Protein AF-A0A559UU28-F1 (afdb_monomer_lite)

Sequence (126 aa):
MINTLLDWMAGQGLRRASPLRAAGSSNPLSTGMSRDMDIRHLTLGQYLFLRDVGLGGQSLDGEVDRAFPGQAPTRSRAAADLALTSGMRSQDSDGALTPLPSSQHPQTTPSNLGLPSKRSRAEHHC

Foldseek 3Di:
DVVVVLVVCCVVVVDVDRPDDPPDDPDPVPPVPPPPPPPDDQDPVNLCCCLCVVQQCADPVRHRHPPDPHDCSVLSSVLSVCCVVVVDDSVVSVVVSDPDDPPPPPPPPPPPPDDPDPDDDDDDDD

pLDDT: mean 70.13, std 15.25, range [38.91, 93.06]

Secondary structure (DSSP, 8-state):
-HHHHHHHHHHTTSSS--SS-------TT--S--TT---PPPPHHHHHHIIIIIIT-B-TTSSB-TT---S-HHHHHHHHHHHHHH---HHHHHHHTSPPP-------------------------

Structure (mmCIF, N/CA/C/O backbone):
data_AF-A0A559UU28-F1
#
_entry.id   AF-A0A559UU28-F1
#
loop_
_atom_site.group_PDB
_atom_site.id
_atom_site.type_symbol
_atom_site.label_atom_id
_atom_site.label_alt_id
_atom_site.label_comp_id
_atom_site.label_asym_id
_atom_site.label_entity_id
_atom_site.label_seq_id
_atom_site.pdbx_PDB_ins_code
_atom_site.Cartn_x
_atom_site.Cartn_y
_atom_site.Cartn_z
_atom_site.occupancy
_atom_site.B_iso_or_equiv
_atom_site.auth_seq_id
_atom_site.auth_comp_id
_atom_site.auth_asym_id
_atom_site.auth_atom_id
_atom_site.pdbx_PDB_model_num
ATOM 1 N N . MET A 1 1 ? 25.991 0.611 -6.894 1.00 59.97 1 MET A N 1
ATOM 2 C CA . MET A 1 1 ? 26.723 1.774 -6.339 1.00 59.97 1 MET A CA 1
ATOM 3 C C . MET A 1 1 ? 28.229 1.728 -6.580 1.00 59.97 1 MET A C 1
ATOM 5 O O . MET A 1 1 ? 28.797 2.750 -6.931 1.00 59.97 1 MET A O 1
ATOM 9 N N . ILE A 1 2 ? 28.895 0.579 -6.426 1.00 74.69 2 ILE A N 1
ATOM 10 C CA . ILE A 1 2 ? 30.350 0.508 -6.649 1.00 74.69 2 ILE A CA 1
ATOM 11 C C . ILE A 1 2 ? 30.731 0.740 -8.121 1.00 74.69 2 ILE A C 1
ATOM 13 O O . ILE A 1 2 ? 31.687 1.449 -8.402 1.00 74.69 2 ILE A O 1
ATOM 17 N N . ASN A 1 3 ? 29.919 0.252 -9.064 1.00 72.94 3 ASN A N 1
ATOM 18 C CA . ASN A 1 3 ? 30.181 0.420 -10.498 1.00 72.94 3 ASN A CA 1
ATOM 19 C C . ASN A 1 3 ? 30.074 1.879 -10.961 1.00 72.94 3 ASN A C 1
ATOM 21 O O . ASN A 1 3 ? 30.925 2.331 -11.711 1.00 72.94 3 ASN A O 1
ATOM 25 N N . THR A 1 4 ? 29.087 2.632 -10.468 1.00 77.06 4 THR A N 1
ATOM 26 C CA . THR A 1 4 ? 28.914 4.062 -10.785 1.00 77.06 4 THR A CA 1
ATOM 27 C C . THR A 1 4 ? 30.073 4.907 -10.266 1.00 77.06 4 THR A C 1
ATOM 29 O O . THR A 1 4 ? 30.519 5.833 -10.931 1.00 77.06 4 THR A O 1
ATOM 32 N N . LEU A 1 5 ? 30.601 4.558 -9.092 1.00 81.50 5 LEU A N 1
ATOM 33 C CA . LEU A 1 5 ? 31.777 5.216 -8.534 1.00 81.50 5 LEU A CA 1
ATOM 34 C C . LEU A 1 5 ? 33.051 4.884 -9.333 1.00 81.50 5 LEU A C 1
ATOM 36 O O . LEU A 1 5 ? 33.869 5.765 -9.589 1.00 81.50 5 LEU A O 1
ATOM 40 N N . LEU A 1 6 ? 33.227 3.619 -9.728 1.00 79.38 6 LEU A N 1
ATOM 41 C CA . LEU A 1 6 ? 34.377 3.178 -10.525 1.00 79.38 6 LEU A CA 1
ATOM 42 C C . LEU A 1 6 ? 34.385 3.792 -11.930 1.00 79.38 6 LEU A C 1
ATOM 44 O O . LEU A 1 6 ? 35.454 4.139 -12.425 1.00 79.38 6 LEU A O 1
ATOM 48 N N . ASP A 1 7 ? 33.211 3.953 -12.537 1.00 77.75 7 ASP A N 1
ATOM 49 C CA . ASP A 1 7 ? 33.042 4.603 -13.838 1.00 77.75 7 ASP A CA 1
ATOM 50 C C . ASP A 1 7 ? 33.383 6.099 -13.768 1.00 77.75 7 ASP A C 1
ATOM 52 O O . ASP A 1 7 ? 34.185 6.598 -14.556 1.00 77.75 7 ASP A O 1
ATOM 56 N N . TRP A 1 8 ? 32.900 6.792 -12.730 1.00 82.94 8 TRP A N 1
ATOM 57 C CA . TRP A 1 8 ? 33.263 8.187 -12.470 1.00 82.94 8 TRP A CA 1
ATOM 58 C C . TRP A 1 8 ? 34.775 8.369 -12.258 1.00 82.94 8 TRP A C 1
ATOM 60 O O . TRP A 1 8 ? 35.383 9.265 -12.840 1.00 82.94 8 TRP A O 1
ATOM 70 N N . MET A 1 9 ? 35.420 7.489 -11.485 1.00 81.31 9 MET A N 1
ATOM 71 C CA . MET A 1 9 ? 36.874 7.546 -11.282 1.00 81.31 9 MET A CA 1
ATOM 72 C C . MET A 1 9 ? 37.678 7.263 -12.560 1.00 81.31 9 MET A C 1
ATOM 74 O O . MET A 1 9 ? 38.761 7.826 -12.733 1.00 81.31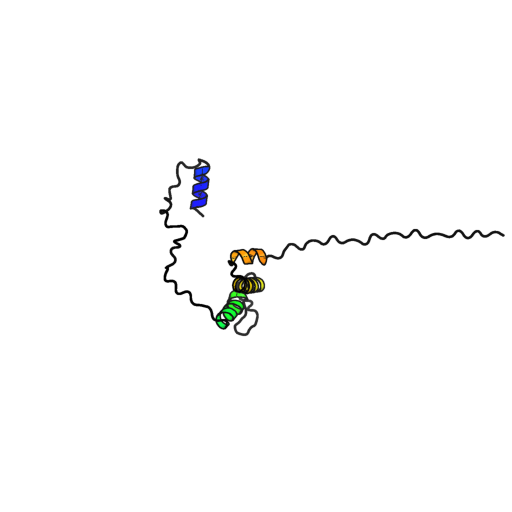 9 MET A O 1
ATOM 78 N N . ALA A 1 10 ? 37.172 6.403 -13.450 1.00 81.19 10 ALA A N 1
ATOM 79 C CA . ALA A 1 10 ? 37.786 6.156 -14.752 1.00 81.19 10 ALA A CA 1
ATOM 80 C C . ALA A 1 10 ? 37.630 7.371 -15.687 1.00 81.19 10 ALA A C 1
ATOM 82 O O . ALA A 1 10 ? 38.605 7.768 -16.323 1.00 81.19 10 ALA A O 1
ATOM 83 N N . GLY A 1 11 ? 36.455 8.015 -15.703 1.00 78.00 11 GLY A N 1
ATOM 84 C CA . GLY A 1 11 ? 36.211 9.254 -16.454 1.00 78.00 11 GLY A CA 1
ATOM 85 C C . GLY A 1 11 ? 37.084 10.431 -16.003 1.00 78.00 11 GLY A C 1
ATOM 86 O O . GLY A 1 11 ? 37.498 11.241 -16.825 1.00 78.00 11 GLY A O 1
ATOM 87 N N . GLN A 1 12 ? 37.447 10.475 -14.718 1.00 83.62 12 GLN A N 1
ATOM 88 C CA . GLN A 1 12 ? 38.346 11.485 -14.143 1.00 83.62 12 GLN A CA 1
ATOM 89 C C . GLN A 1 12 ? 39.843 11.175 -14.347 1.00 83.62 12 GLN A C 1
ATOM 91 O O . GLN A 1 12 ? 40.697 11.897 -13.836 1.00 83.62 12 GLN A O 1
ATOM 96 N N . GLY A 1 13 ? 40.192 10.087 -15.046 1.00 77.75 13 GLY A N 1
ATOM 97 C CA . GLY A 1 13 ? 41.584 9.710 -15.329 1.00 77.75 13 GLY A CA 1
ATOM 98 C C . GLY A 1 13 ? 42.377 9.198 -14.118 1.00 77.75 13 GLY A C 1
ATOM 99 O O . GLY A 1 13 ? 43.566 8.909 -14.238 1.00 77.75 13 GLY A O 1
ATOM 100 N N . LEU A 1 14 ? 41.727 9.029 -12.961 1.00 74.50 14 LEU A N 1
ATOM 101 C CA . LEU A 1 14 ? 42.341 8.522 -11.726 1.00 74.50 14 LEU A CA 1
ATOM 102 C C . LEU A 1 14 ? 42.691 7.024 -11.821 1.00 74.50 14 LEU A C 1
ATOM 104 O O . LEU A 1 14 ? 43.486 6.513 -11.030 1.00 74.50 14 LEU A O 1
ATOM 108 N N . ARG A 1 15 ? 42.127 6.309 -12.804 1.00 64.62 15 ARG A N 1
ATOM 109 C CA . ARG A 1 15 ? 42.477 4.927 -13.163 1.00 64.62 15 ARG A CA 1
ATOM 110 C C . ARG A 1 15 ? 42.390 4.707 -14.674 1.00 64.62 15 ARG A C 1
ATOM 112 O O . ARG A 1 15 ? 41.496 5.226 -15.324 1.00 64.62 15 ARG A O 1
ATOM 119 N N . ARG A 1 16 ? 43.276 3.857 -15.218 1.00 61.38 16 ARG A N 1
ATOM 120 C CA . ARG A 1 16 ? 43.320 3.505 -16.657 1.00 61.38 16 ARG A CA 1
ATOM 121 C C . ARG A 1 16 ? 42.142 2.654 -17.152 1.00 61.38 16 ARG A C 1
ATOM 123 O O . ARG A 1 16 ? 41.882 2.674 -18.346 1.00 61.38 16 ARG A O 1
ATOM 130 N N . ALA A 1 17 ? 41.469 1.892 -16.281 1.00 59.78 17 ALA A N 1
ATOM 131 C CA . ALA A 1 17 ? 40.282 1.100 -16.625 1.00 59.78 17 ALA A CA 1
ATOM 132 C C . ALA A 1 17 ? 39.535 0.607 -15.370 1.00 59.78 17 ALA A C 1
ATOM 134 O O . ALA A 1 17 ? 40.156 0.333 -14.336 1.00 59.78 17 ALA A O 1
ATOM 135 N N . SER A 1 18 ? 38.211 0.446 -15.479 1.00 55.06 18 SER A N 1
ATOM 136 C CA . SER A 1 18 ? 37.385 -0.209 -14.456 1.00 55.06 18 SER A CA 1
ATOM 137 C C . SER A 1 18 ? 37.587 -1.737 -14.508 1.00 55.06 18 SER A C 1
ATOM 139 O O . SER A 1 18 ? 37.400 -2.332 -15.570 1.00 55.06 18 SER A O 1
ATOM 141 N N . PRO A 1 19 ? 37.992 -2.399 -13.404 1.00 52.84 19 PRO A N 1
ATOM 142 C CA . PRO A 1 19 ? 38.354 -3.822 -13.400 1.00 52.84 19 PRO A CA 1
ATOM 143 C C . PRO A 1 19 ? 37.148 -4.771 -13.378 1.00 52.84 19 PRO A C 1
ATOM 145 O O . PRO A 1 19 ? 37.299 -5.966 -13.625 1.00 52.84 19 PRO A O 1
ATOM 148 N N . LEU A 1 20 ? 35.949 -4.264 -13.084 1.00 55.16 20 LEU A N 1
ATOM 149 C CA . LEU A 1 20 ? 34.735 -5.067 -13.110 1.00 55.16 20 LEU A CA 1
ATOM 150 C C . LEU A 1 20 ? 34.205 -5.056 -14.537 1.00 55.16 20 LEU A C 1
ATOM 152 O O . LEU A 1 20 ? 33.569 -4.093 -14.964 1.00 55.16 20 LEU A O 1
ATOM 156 N N . ARG A 1 21 ? 34.478 -6.132 -15.286 1.00 55.59 21 ARG A N 1
ATOM 157 C CA . ARG A 1 21 ? 33.742 -6.388 -16.524 1.00 55.59 21 ARG A CA 1
ATOM 158 C C . ARG A 1 21 ? 32.263 -6.322 -16.176 1.00 55.59 21 ARG A C 1
ATOM 160 O O . ARG A 1 21 ? 31.805 -7.092 -15.332 1.00 55.59 21 ARG A O 1
ATOM 167 N N . ALA A 1 22 ? 31.540 -5.401 -16.807 1.00 56.84 22 ALA A N 1
ATOM 168 C CA . ALA A 1 22 ? 30.094 -5.469 -16.864 1.00 56.84 22 ALA A CA 1
ATOM 169 C C . ALA A 1 22 ? 29.767 -6.882 -17.351 1.00 56.84 22 ALA A C 1
ATOM 171 O O . ALA A 1 22 ? 30.058 -7.219 -18.501 1.00 56.84 22 ALA A O 1
ATOM 172 N N . ALA A 1 23 ? 29.299 -7.739 -16.437 1.00 50.56 23 ALA A N 1
ATOM 173 C CA . ALA A 1 23 ? 28.757 -9.039 -16.785 1.00 50.56 23 ALA A CA 1
ATOM 174 C C . ALA A 1 23 ? 27.786 -8.771 -17.931 1.00 50.56 23 ALA A C 1
ATOM 176 O O . ALA A 1 23 ? 26.918 -7.904 -17.808 1.00 50.56 23 ALA A O 1
ATOM 177 N N . GLY A 1 24 ? 28.101 -9.364 -19.082 1.00 47.59 24 GLY A N 1
ATOM 178 C CA . GLY A 1 24 ? 27.638 -8.891 -20.374 1.00 47.59 24 GLY A CA 1
ATOM 179 C C . GLY A 1 24 ? 26.140 -8.659 -20.378 1.00 47.59 24 GLY A C 1
ATOM 180 O O . GLY A 1 24 ? 25.414 -9.459 -19.806 1.00 47.59 24 GLY A O 1
ATOM 181 N N . SER A 1 25 ? 25.743 -7.551 -21.008 1.00 53.19 25 SER A N 1
ATOM 182 C CA . SER A 1 25 ? 24.496 -7.310 -21.745 1.00 53.19 25 SER A CA 1
ATOM 183 C C . SER A 1 25 ? 23.470 -8.458 -21.745 1.00 53.19 25 SER A C 1
ATOM 185 O O . SER A 1 25 ? 23.056 -8.946 -22.797 1.00 53.19 25 SER A O 1
ATOM 187 N N . SER A 1 26 ? 22.996 -8.875 -20.580 1.00 54.41 26 SER A N 1
ATOM 188 C CA . SER A 1 26 ? 21.700 -9.504 -20.475 1.00 54.41 26 SER A CA 1
ATOM 189 C C . SER A 1 26 ? 20.766 -8.318 -20.416 1.00 54.41 26 SER A C 1
ATOM 191 O O . SER A 1 26 ? 20.854 -7.515 -19.490 1.00 54.41 26 SER A O 1
ATOM 193 N N . ASN A 1 27 ? 20.028 -8.147 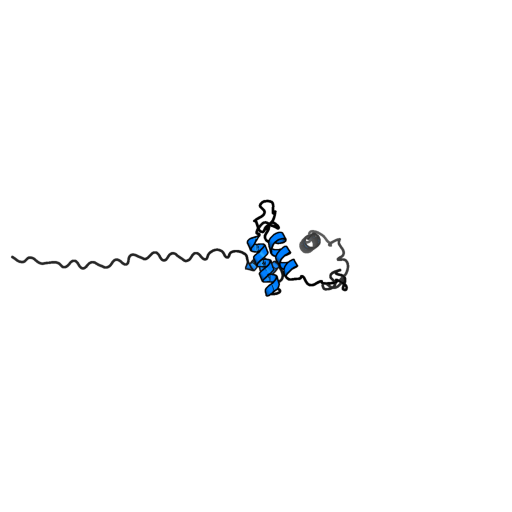-21.509 1.00 56.16 27 ASN A N 1
ATOM 194 C CA . ASN A 1 27 ? 18.942 -7.202 -21.725 1.00 56.16 27 ASN A CA 1
ATOM 195 C C . ASN A 1 27 ? 18.513 -6.456 -20.435 1.00 56.16 27 ASN A C 1
ATOM 197 O O . ASN A 1 27 ? 18.144 -7.113 -19.466 1.00 56.16 27 ASN A O 1
ATOM 201 N N . PRO A 1 28 ? 18.476 -5.113 -20.381 1.00 54.31 28 PRO A N 1
ATOM 202 C CA . PRO A 1 28 ? 17.964 -4.403 -19.201 1.00 54.31 28 PRO A CA 1
ATOM 203 C C . PRO A 1 28 ? 16.506 -4.775 -18.855 1.00 54.31 28 PRO A C 1
ATOM 205 O O . PRO A 1 28 ? 16.053 -4.505 -17.746 1.00 54.31 28 PRO A O 1
ATOM 208 N N . LEU A 1 29 ? 15.786 -5.424 -19.783 1.00 54.31 29 LEU A N 1
ATOM 209 C CA . LEU A 1 29 ? 14.465 -6.025 -19.573 1.00 54.31 29 LEU A CA 1
ATOM 210 C C . LEU A 1 29 ? 14.505 -7.497 -19.133 1.00 54.31 29 LEU A C 1
ATOM 212 O O . LEU A 1 29 ? 13.491 -8.024 -18.689 1.00 54.31 29 LEU A O 1
ATOM 216 N N . S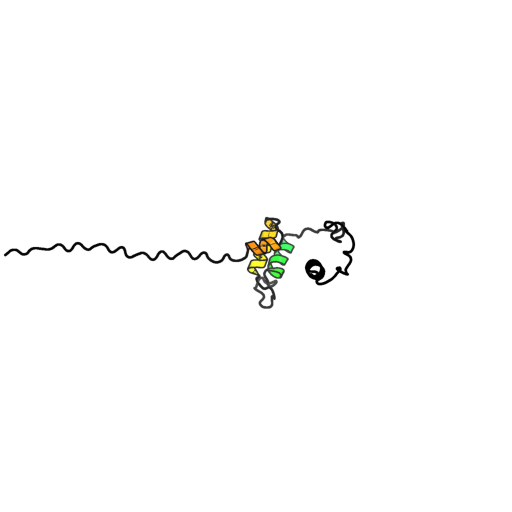ER A 1 30 ? 15.646 -8.183 -19.243 1.00 55.22 30 SER A N 1
ATOM 217 C CA . SER A 1 30 ? 15.878 -9.440 -18.529 1.00 55.22 30 SER A CA 1
ATOM 218 C C . SER A 1 30 ? 16.270 -9.097 -17.098 1.00 55.22 30 SER A C 1
ATOM 220 O O . SER A 1 30 ? 17.417 -9.248 -16.675 1.00 55.22 30 SER A O 1
ATOM 222 N N . THR A 1 31 ? 15.301 -8.612 -16.333 1.00 56.44 31 THR A N 1
ATOM 223 C CA . THR A 1 31 ? 15.358 -8.845 -14.900 1.00 56.44 31 THR A CA 1
ATOM 224 C C . THR A 1 31 ? 15.452 -10.364 -14.737 1.00 56.44 31 THR A C 1
ATOM 226 O O . THR A 1 31 ? 14.749 -11.104 -15.421 1.00 56.44 31 THR A O 1
ATOM 229 N N . GLY A 1 32 ? 16.332 -10.874 -13.875 1.00 56.00 32 GLY A N 1
ATOM 230 C CA . GLY A 1 32 ? 16.404 -12.311 -13.553 1.00 56.00 32 GLY A CA 1
ATOM 231 C 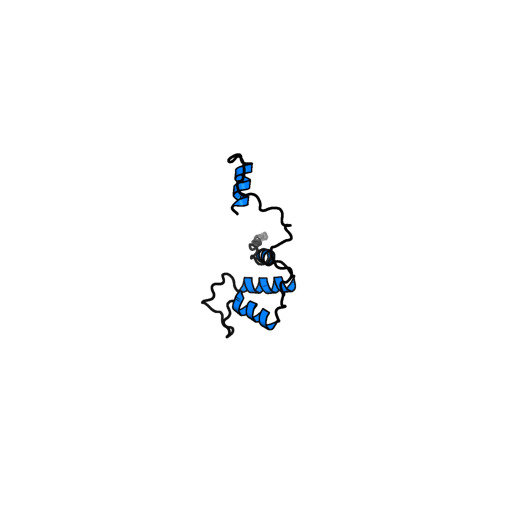C . GLY A 1 32 ? 15.135 -12.853 -12.871 1.00 56.00 32 GLY A C 1
ATOM 232 O O . GLY A 1 32 ? 15.189 -13.847 -12.157 1.00 56.00 32 GLY A O 1
ATOM 233 N N . MET A 1 33 ? 14.009 -12.162 -13.034 1.00 56.28 33 MET A N 1
ATOM 234 C CA . MET A 1 33 ? 12.688 -12.538 -12.585 1.00 56.28 33 MET A CA 1
ATOM 235 C C . MET A 1 33 ? 12.203 -13.644 -13.513 1.00 56.28 33 MET A C 1
ATOM 237 O O . MET A 1 33 ? 12.093 -13.456 -14.726 1.00 56.28 33 MET A O 1
ATOM 241 N N . SER A 1 34 ? 11.962 -14.819 -12.933 1.00 57.25 34 SER A N 1
ATOM 242 C CA . SER A 1 34 ? 11.377 -15.944 -13.651 1.00 57.25 34 SER A CA 1
ATOM 243 C C . SER A 1 34 ? 10.130 -15.469 -14.397 1.00 57.25 34 SER A C 1
ATOM 245 O O . SER A 1 34 ? 9.253 -14.844 -13.801 1.00 57.25 34 SER A O 1
ATOM 247 N N . ARG A 1 35 ? 10.044 -15.763 -15.701 1.00 59.72 35 ARG A N 1
ATOM 248 C CA . ARG A 1 35 ? 8.833 -15.512 -16.507 1.00 59.72 35 ARG A CA 1
ATOM 249 C C . ARG A 1 35 ? 7.614 -16.271 -15.972 1.00 59.72 35 ARG A C 1
ATOM 251 O O . ARG A 1 35 ? 6.498 -15.935 -16.336 1.00 59.72 35 ARG A O 1
ATOM 258 N N . ASP A 1 36 ? 7.855 -17.250 -15.106 1.00 61.72 36 ASP A N 1
ATOM 259 C CA . ASP A 1 36 ? 6.867 -18.093 -14.444 1.00 61.72 36 ASP A CA 1
ATOM 260 C C . ASP A 1 36 ? 6.618 -17.641 -12.994 1.00 61.72 36 ASP A C 1
ATOM 262 O O . ASP A 1 36 ? 6.586 -18.428 -12.050 1.00 61.72 36 ASP A O 1
ATOM 266 N N . MET A 1 37 ? 6.556 -16.329 -12.778 1.00 62.62 37 MET A N 1
ATOM 267 C CA . MET A 1 37 ? 6.147 -15.784 -11.492 1.00 62.62 37 MET A CA 1
ATOM 268 C C . MET A 1 37 ? 4.619 -15.819 -11.442 1.00 62.62 37 MET A C 1
ATOM 270 O O . MET A 1 37 ? 3.960 -15.051 -12.138 1.00 62.62 37 MET A O 1
ATOM 274 N N . ASP A 1 38 ? 4.065 -16.725 -10.634 1.00 70.75 38 ASP A N 1
ATOM 275 C CA . ASP A 1 38 ? 2.632 -16.788 -10.326 1.00 70.75 38 ASP A CA 1
ATOM 276 C C . ASP A 1 38 ? 2.223 -15.522 -9.553 1.00 70.75 38 ASP A C 1
ATOM 278 O O . ASP A 1 38 ? 2.314 -15.447 -8.322 1.00 70.75 38 ASP A O 1
ATOM 282 N N . ILE A 1 39 ? 1.850 -14.472 -10.292 1.00 72.81 39 ILE A N 1
ATOM 283 C CA . ILE A 1 39 ? 1.359 -13.220 -9.720 1.00 72.81 39 ILE A CA 1
ATOM 284 C C . ILE A 1 39 ? -0.067 -13.467 -9.239 1.00 72.81 39 ILE A C 1
ATOM 286 O O . ILE A 1 39 ? -1.038 -13.334 -9.984 1.00 72.81 39 ILE A O 1
ATOM 290 N N . ARG A 1 40 ? -0.194 -13.810 -7.959 1.00 80.94 40 ARG A N 1
ATOM 291 C CA . ARG A 1 40 ? -1.499 -13.942 -7.315 1.00 80.94 40 ARG A CA 1
ATOM 292 C C . ARG A 1 40 ? -2.097 -12.576 -7.022 1.00 80.94 40 ARG A C 1
ATOM 294 O O . ARG A 1 40 ? -1.456 -11.709 -6.428 1.00 80.94 40 ARG A O 1
ATOM 301 N N . HIS A 1 41 ? -3.360 -12.414 -7.396 1.00 84.56 41 HIS A N 1
ATOM 302 C CA . HIS A 1 41 ? -4.137 -11.242 -7.024 1.00 84.56 41 HIS A CA 1
ATOM 303 C C . HIS A 1 41 ? -4.429 -11.252 -5.524 1.00 84.56 41 HIS A C 1
ATOM 305 O O . HIS A 1 41 ? -4.799 -12.276 -4.947 1.00 84.56 41 HIS A O 1
ATOM 311 N N . LEU A 1 42 ? -4.273 -10.088 -4.901 1.00 89.25 42 LEU A N 1
ATOM 312 C CA . LEU A 1 42 ? -4.628 -9.884 -3.508 1.00 89.25 42 LEU A CA 1
ATOM 313 C C . LEU A 1 42 ? -6.149 -9.714 -3.412 1.00 89.25 42 LEU A C 1
ATOM 315 O O . LEU A 1 42 ? -6.734 -8.890 -4.116 1.00 89.25 42 LEU A O 1
ATOM 319 N N . THR A 1 43 ? -6.802 -10.479 -2.543 1.00 92.88 43 THR A N 1
ATOM 320 C CA . THR A 1 43 ? -8.218 -10.234 -2.232 1.00 92.88 43 THR A CA 1
ATOM 321 C C . THR A 1 43 ? -8.371 -8.912 -1.480 1.00 92.88 43 THR A C 1
ATOM 323 O O . THR A 1 43 ? -7.438 -8.444 -0.824 1.00 92.88 43 THR A O 1
ATOM 326 N N . LEU A 1 44 ? -9.571 -8.326 -1.504 1.00 92.50 44 LEU A N 1
ATOM 327 C CA . LEU A 1 44 ? -9.839 -7.087 -0.771 1.00 92.50 44 LEU A CA 1
ATOM 328 C C . LEU A 1 44 ? -9.557 -7.228 0.736 1.00 92.50 44 LEU A C 1
ATOM 330 O O . LEU A 1 44 ? -8.972 -6.332 1.331 1.00 92.50 44 LEU A O 1
ATOM 334 N N . GLY A 1 45 ? -9.911 -8.360 1.352 1.00 92.69 45 GLY A N 1
ATOM 335 C CA . GLY A 1 45 ? -9.638 -8.596 2.775 1.00 92.69 45 GLY A CA 1
ATOM 336 C C . GLY A 1 45 ? -8.140 -8.648 3.090 1.00 92.69 45 GLY A C 1
ATOM 337 O O . GLY A 1 45 ? -7.687 -8.041 4.055 1.00 92.69 45 GLY A O 1
ATOM 338 N N . GLN A 1 46 ? -7.354 -9.304 2.234 1.00 93.06 46 GLN A N 1
ATOM 339 C CA . GLN A 1 46 ? -5.893 -9.338 2.358 1.00 93.06 46 GLN A CA 1
ATOM 340 C C . GLN A 1 46 ? -5.268 -7.952 2.151 1.00 93.06 46 GLN A C 1
ATOM 342 O O . GLN A 1 46 ? -4.308 -7.607 2.838 1.00 93.06 46 GLN A O 1
ATOM 347 N N . TYR A 1 47 ? -5.826 -7.149 1.241 1.00 92.12 47 TYR A N 1
ATOM 348 C CA . TYR A 1 47 ? -5.410 -5.764 1.050 1.00 92.12 47 TYR A CA 1
ATOM 349 C C . TYR A 1 47 ? -5.662 -4.921 2.299 1.00 92.12 47 TYR A C 1
ATOM 351 O O . TYR A 1 47 ? -4.742 -4.273 2.788 1.00 92.12 47 TYR A O 1
ATOM 359 N N . LEU A 1 48 ? -6.881 -4.960 2.840 1.00 91.88 48 LEU A N 1
ATOM 360 C CA . LEU A 1 48 ? -7.240 -4.206 4.042 1.00 91.88 48 LEU A CA 1
ATOM 361 C C . LEU A 1 48 ? -6.373 -4.619 5.233 1.00 91.88 48 LEU A C 1
ATOM 363 O O . LEU A 1 48 ? -5.888 -3.757 5.956 1.00 91.88 48 LEU A O 1
ATOM 367 N N . PHE A 1 49 ? -6.099 -5.916 5.384 1.00 91.44 49 PHE A N 1
ATOM 368 C CA . PHE A 1 49 ? -5.199 -6.419 6.417 1.00 91.44 49 PHE A CA 1
ATOM 369 C C . PHE A 1 49 ? -3.776 -5.859 6.272 1.00 91.44 49 PHE A C 1
ATOM 371 O O . PHE A 1 49 ? -3.219 -5.313 7.224 1.00 91.44 49 PHE A O 1
ATOM 378 N N . LEU A 1 50 ? -3.194 -5.943 5.070 1.00 89.31 50 LEU A N 1
ATOM 379 C CA . LEU A 1 50 ? -1.868 -5.389 4.783 1.00 89.31 50 LEU A CA 1
ATOM 380 C C . LEU A 1 50 ? -1.825 -3.875 5.027 1.00 89.31 50 LEU A C 1
ATOM 382 O O . LEU A 1 50 ? -0.875 -3.366 5.620 1.00 89.31 50 LEU A O 1
ATOM 386 N N . ARG A 1 51 ? -2.850 -3.157 4.568 1.00 90.44 51 ARG A N 1
ATOM 387 C CA . ARG A 1 51 ? -2.950 -1.704 4.680 1.00 90.44 51 ARG A CA 1
ATOM 388 C C . ARG A 1 51 ? -3.052 -1.255 6.136 1.00 90.44 51 ARG A C 1
ATOM 390 O O . ARG A 1 51 ? -2.386 -0.297 6.520 1.00 90.44 51 ARG A O 1
ATOM 397 N N . ASP A 1 52 ? -3.864 -1.932 6.935 1.00 89.25 52 ASP A N 1
ATOM 398 C CA . ASP A 1 52 ? -4.235 -1.473 8.273 1.00 89.25 52 ASP A CA 1
ATOM 399 C C . ASP A 1 52 ? -3.192 -1.922 9.304 1.00 89.25 52 ASP A C 1
ATOM 401 O O . ASP A 1 52 ? -2.667 -1.092 10.047 1.00 89.25 52 ASP A O 1
ATOM 405 N N . VAL A 1 53 ? -2.795 -3.196 9.264 1.00 88.88 53 VAL A N 1
ATOM 406 C CA . VAL A 1 53 ? -1.819 -3.783 10.196 1.00 88.88 53 VAL A CA 1
ATOM 407 C C . VAL A 1 53 ? -0.385 -3.570 9.711 1.00 88.88 53 VAL A C 1
ATOM 409 O O . VAL A 1 53 ? 0.470 -3.097 10.455 1.00 88.88 53 VAL A O 1
ATOM 412 N N . GLY A 1 54 ? -0.106 -3.888 8.444 1.00 85.69 54 GLY A N 1
ATOM 413 C CA . GLY A 1 54 ? 1.258 -3.888 7.903 1.00 85.69 54 GLY A CA 1
ATOM 414 C C . GLY A 1 54 ? 1.813 -2.502 7.569 1.00 85.69 54 GLY A C 1
ATOM 415 O O . GLY A 1 54 ? 3.015 -2.279 7.697 1.00 85.69 54 GLY A O 1
ATOM 416 N N . LEU A 1 55 ? 0.955 -1.572 7.140 1.00 86.31 55 LEU A N 1
ATOM 417 C CA . LEU A 1 55 ? 1.353 -0.216 6.740 1.00 86.31 55 LEU A CA 1
ATOM 418 C C . LEU A 1 55 ? 0.849 0.861 7.705 1.00 86.31 55 LEU A C 1
ATOM 420 O O . LEU A 1 55 ? 1.541 1.857 7.910 1.00 86.31 55 LEU A O 1
ATOM 424 N N . GLY A 1 56 ? -0.337 0.665 8.283 1.00 85.06 56 GLY A N 1
ATOM 425 C CA . GLY A 1 56 ? -0.971 1.579 9.230 1.00 85.06 56 GLY A CA 1
ATOM 426 C C . GLY A 1 56 ? -0.585 1.353 10.691 1.00 85.06 56 GLY A C 1
ATOM 427 O O . GLY A 1 56 ? -0.886 2.214 11.515 1.00 85.06 56 GLY A O 1
ATOM 428 N N . GLY A 1 57 ? 0.079 0.239 11.017 1.00 86.62 57 GLY A N 1
ATOM 429 C CA . GLY A 1 57 ? 0.471 -0.085 12.388 1.00 86.62 57 GLY A CA 1
ATOM 430 C C . GLY A 1 57 ? -0.711 -0.297 13.331 1.00 86.62 57 GLY A C 1
ATOM 431 O O . GLY A 1 57 ? -0.598 0.002 14.515 1.00 86.62 57 GLY A O 1
ATOM 432 N N . GLN A 1 58 ? -1.864 -0.739 12.825 1.00 87.81 58 GLN A N 1
ATOM 433 C CA . GLN A 1 58 ? -2.988 -1.120 13.678 1.00 87.81 58 GLN A CA 1
ATOM 434 C C . GLN A 1 58 ? -2.796 -2.543 14.217 1.00 87.81 58 GLN A C 1
ATOM 436 O O . GLN A 1 58 ? -2.356 -3.440 13.500 1.00 87.81 58 GLN A O 1
ATOM 441 N N . SER A 1 59 ? -3.159 -2.757 15.477 1.00 84.62 59 SER A N 1
ATOM 442 C CA . SER A 1 59 ? -3.345 -4.080 16.064 1.00 84.62 59 SER A CA 1
ATOM 443 C C . SER A 1 59 ? -4.505 -4.807 15.375 1.00 84.62 59 SER A C 1
ATOM 445 O O . SER A 1 59 ? -5.373 -4.187 14.757 1.00 84.62 59 SER A O 1
ATOM 447 N N . LEU A 1 60 ? -4.560 -6.132 15.531 1.00 82.00 60 LEU A N 1
ATOM 448 C CA . LEU A 1 60 ? -5.681 -6.961 15.068 1.00 82.00 60 LEU A CA 1
ATOM 449 C C . LEU A 1 60 ? -7.022 -6.528 15.681 1.00 82.00 60 LEU A C 1
ATOM 451 O O . LEU A 1 60 ? -8.065 -6.719 15.061 1.00 82.00 60 LEU A O 1
ATOM 455 N N . ASP A 1 61 ? -6.974 -5.896 16.855 1.00 84.12 61 ASP A N 1
ATOM 456 C CA . ASP A 1 61 ? -8.136 -5.336 17.551 1.00 84.12 61 ASP A CA 1
ATOM 457 C C . ASP A 1 61 ? -8.545 -3.941 17.027 1.00 84.12 61 ASP A C 1
ATOM 459 O O . ASP A 1 61 ? -9.505 -3.350 17.512 1.00 84.12 61 ASP A O 1
ATOM 463 N N . GLY A 1 62 ? -7.825 -3.393 16.039 1.00 77.94 62 GLY A N 1
ATOM 464 C CA . GLY A 1 62 ? -8.091 -2.088 15.415 1.00 77.94 62 GLY A CA 1
ATOM 465 C C . GLY A 1 62 ? -7.419 -0.887 16.094 1.00 77.94 62 GLY A C 1
ATOM 466 O O . GLY A 1 62 ? -7.400 0.208 15.526 1.00 77.94 62 GLY A O 1
ATOM 467 N N . GLU A 1 63 ? -6.825 -1.090 17.269 1.00 83.94 63 GLU A N 1
ATOM 468 C CA . GLU A 1 63 ? -6.090 -0.065 18.018 1.00 83.94 63 GLU A CA 1
ATOM 469 C C . GLU A 1 63 ? -4.751 0.297 17.369 1.00 83.94 63 GLU A C 1
ATOM 471 O O . GLU A 1 63 ? -4.146 -0.515 16.677 1.00 83.94 63 GLU A O 1
ATOM 476 N N . VAL A 1 64 ? -4.248 1.508 17.608 1.00 81.00 64 VAL A N 1
ATOM 477 C CA . VAL A 1 64 ? -2.915 1.905 17.123 1.00 81.00 64 VAL A CA 1
ATOM 478 C C . VAL A 1 64 ? -1.838 1.196 17.948 1.00 81.00 64 VAL A C 1
ATOM 480 O O . VAL A 1 64 ? -1.720 1.429 19.154 1.00 81.00 64 VAL A O 1
ATOM 483 N N . ASP A 1 65 ? -1.025 0.361 17.300 1.00 82.38 65 ASP A N 1
ATOM 484 C CA . ASP A 1 65 ? 0.087 -0.331 17.944 1.00 82.38 65 ASP A CA 1
ATOM 485 C C . ASP A 1 65 ? 1.275 0.624 18.134 1.00 82.38 65 ASP A C 1
ATOM 487 O O . ASP A 1 65 ? 1.922 1.069 17.184 1.00 82.38 65 ASP A O 1
ATOM 491 N N . ARG A 1 66 ? 1.588 0.934 19.397 1.00 77.94 66 ARG A N 1
ATOM 492 C CA . ARG A 1 66 ? 2.729 1.791 19.760 1.00 77.94 66 ARG A CA 1
ATOM 493 C C . ARG A 1 66 ? 4.083 1.108 19.571 1.00 77.94 66 ARG A C 1
ATOM 495 O O . ARG A 1 66 ? 5.095 1.804 19.559 1.00 77.94 66 ARG A O 1
ATOM 502 N N . ALA A 1 67 ? 4.115 -0.219 19.457 1.00 84.12 67 ALA A N 1
ATOM 503 C CA . ALA A 1 67 ? 5.330 -0.966 19.157 1.00 84.12 67 ALA A CA 1
ATOM 504 C C . ALA A 1 67 ? 5.638 -0.997 17.651 1.00 84.12 67 ALA A C 1
ATOM 506 O O . ALA A 1 67 ? 6.712 -1.461 17.260 1.00 84.12 67 ALA A O 1
ATOM 507 N N . PHE A 1 68 ? 4.729 -0.496 16.804 1.00 79.62 68 PHE A N 1
ATOM 508 C CA . PHE A 1 68 ? 4.914 -0.513 15.363 1.00 79.62 68 PHE A CA 1
ATOM 509 C C . PHE A 1 68 ? 6.106 0.370 14.943 1.00 79.62 68 PHE A C 1
ATOM 511 O O . PHE A 1 68 ? 6.108 1.575 15.200 1.00 79.62 68 PHE A O 1
ATOM 518 N N . PRO A 1 69 ? 7.114 -0.187 14.246 1.00 73.81 69 PRO A N 1
ATOM 519 C CA . PRO A 1 69 ? 8.335 0.540 13.898 1.00 73.81 69 PRO A CA 1
ATOM 520 C C . PRO A 1 69 ? 8.181 1.471 12.680 1.00 73.81 69 PRO A C 1
ATOM 522 O O . PRO A 1 69 ? 9.162 2.065 12.230 1.00 73.81 69 PRO A O 1
ATOM 525 N N . GLY A 1 70 ? 6.986 1.574 12.088 1.00 78.00 70 GLY A N 1
ATOM 526 C CA . GLY A 1 70 ? 6.769 2.340 10.864 1.00 78.00 70 GLY A CA 1
ATOM 527 C C . GLY A 1 70 ? 6.828 3.851 11.078 1.00 78.00 70 GLY A C 1
ATOM 528 O O . GLY A 1 70 ? 6.211 4.407 11.980 1.00 78.00 70 GLY A O 1
ATOM 529 N N . GLN A 1 71 ? 7.548 4.533 10.190 1.00 68.81 71 GLN A N 1
ATOM 530 C CA . GLN A 1 71 ? 7.905 5.942 10.360 1.00 68.81 71 GLN A CA 1
ATOM 531 C C . GLN A 1 71 ? 6.770 6.930 10.020 1.00 68.81 71 GLN A C 1
ATOM 533 O O . GLN A 1 71 ? 6.827 8.087 10.428 1.00 68.81 71 GLN A O 1
ATOM 538 N N . ALA A 1 72 ? 5.749 6.504 9.264 1.00 78.50 72 ALA A N 1
ATOM 539 C CA . ALA A 1 72 ? 4.643 7.366 8.831 1.00 78.50 72 ALA A CA 1
ATOM 540 C C . ALA A 1 72 ? 3.372 6.561 8.458 1.00 78.50 72 ALA A C 1
ATOM 542 O O . ALA A 1 72 ? 3.012 6.500 7.281 1.00 78.50 72 ALA A O 1
ATOM 543 N N . PRO A 1 73 ? 2.668 5.944 9.425 1.00 83.38 73 PRO A N 1
ATOM 544 C CA . PRO A 1 73 ? 1.579 4.994 9.159 1.00 83.38 73 PRO A CA 1
ATOM 545 C C . PRO A 1 73 ? 0.430 5.566 8.311 1.00 83.38 73 PRO A C 1
ATOM 547 O O . PRO A 1 73 ? -0.019 4.933 7.355 1.00 83.38 73 PRO A O 1
ATOM 550 N N . THR A 1 74 ? 0.004 6.806 8.575 1.00 84.56 74 THR A N 1
ATOM 551 C CA . THR A 1 74 ? -1.039 7.483 7.780 1.00 84.56 74 THR A CA 1
ATOM 552 C C . THR A 1 74 ? -0.600 7.707 6.332 1.00 84.56 74 THR A C 1
ATOM 554 O O . THR A 1 74 ? -1.387 7.532 5.402 1.00 84.56 74 THR A O 1
ATOM 557 N N . ARG A 1 75 ? 0.676 8.055 6.129 1.00 83.62 75 ARG A N 1
ATOM 558 C CA . ARG A 1 75 ? 1.254 8.291 4.801 1.00 83.62 75 ARG A CA 1
ATOM 559 C C . ARG A 1 75 ? 1.410 6.986 4.030 1.00 83.62 75 ARG A C 1
ATOM 561 O O . ARG A 1 75 ? 1.056 6.940 2.860 1.00 83.62 75 ARG A O 1
ATOM 568 N N . SER A 1 76 ? 1.884 5.928 4.683 1.00 83.94 76 SER A N 1
ATOM 569 C CA . SER A 1 76 ? 2.025 4.597 4.085 1.00 83.94 76 SER A CA 1
ATOM 570 C C . SER A 1 76 ? 0.676 4.019 3.648 1.00 83.94 76 SER A C 1
ATOM 572 O O . SER A 1 76 ? 0.572 3.444 2.566 1.00 83.94 76 SER A O 1
ATOM 574 N N . ARG A 1 77 ? -0.377 4.236 4.447 1.00 87.88 77 ARG A N 1
ATOM 575 C CA . ARG A 1 77 ? -1.755 3.849 4.116 1.00 87.88 77 ARG A CA 1
ATOM 576 C C . ARG A 1 77 ? -2.298 4.615 2.909 1.00 87.88 77 ARG A C 1
ATOM 578 O O . ARG A 1 77 ? -2.784 3.995 1.967 1.00 87.88 77 ARG A O 1
ATOM 585 N 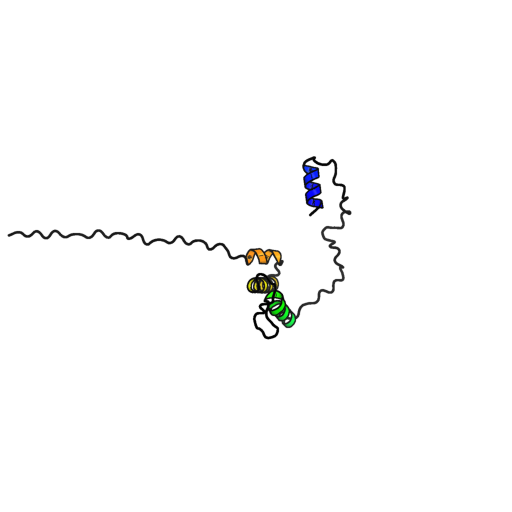N . ALA A 1 78 ? -2.136 5.939 2.900 1.00 87.50 78 ALA A N 1
ATOM 586 C CA . ALA A 1 78 ? -2.526 6.770 1.764 1.00 87.50 78 ALA A CA 1
ATOM 587 C C . ALA A 1 78 ? -1.743 6.411 0.489 1.00 87.50 78 ALA A C 1
ATOM 589 O O . ALA A 1 78 ? -2.326 6.343 -0.588 1.00 87.50 78 ALA A O 1
ATOM 590 N N . ALA A 1 79 ? -0.442 6.121 0.601 1.00 85.94 79 ALA A N 1
ATOM 591 C CA . ALA A 1 79 ? 0.393 5.704 -0.524 1.00 85.94 79 ALA A CA 1
ATOM 592 C C . ALA A 1 79 ? -0.074 4.378 -1.133 1.00 85.94 79 ALA A C 1
ATOM 594 O O . ALA A 1 79 ? -0.062 4.241 -2.356 1.00 85.94 79 ALA A O 1
ATOM 595 N N . ALA A 1 80 ? -0.510 3.428 -0.301 1.00 87.88 80 ALA A N 1
ATOM 596 C CA . ALA A 1 80 ? -1.058 2.156 -0.756 1.00 87.88 80 ALA A CA 1
ATOM 597 C C . ALA A 1 80 ? -2.391 2.329 -1.498 1.00 87.88 80 ALA A C 1
ATOM 599 O O . ALA A 1 80 ? -2.530 1.813 -2.607 1.00 87.88 80 ALA A O 1
ATOM 600 N N . ASP A 1 81 ? -3.328 3.105 -0.941 1.00 89.25 81 ASP A N 1
ATOM 601 C CA . ASP A 1 81 ? -4.620 3.374 -1.592 1.00 89.25 81 ASP A CA 1
ATOM 602 C C . ASP A 1 81 ? -4.416 4.107 -2.929 1.00 89.25 81 ASP A C 1
ATOM 604 O O . ASP A 1 81 ? -5.058 3.803 -3.939 1.00 89.25 81 ASP A O 1
ATOM 608 N N . LEU A 1 82 ? -3.462 5.035 -2.965 1.00 87.19 82 LEU A N 1
ATOM 609 C CA . LEU A 1 82 ? -3.144 5.812 -4.153 1.00 87.19 82 LEU A CA 1
ATOM 610 C C . LEU A 1 82 ? -2.444 4.954 -5.219 1.00 87.19 82 LEU A C 1
ATOM 612 O O . LEU A 1 82 ? -2.806 5.032 -6.391 1.00 87.19 82 LEU A O 1
ATOM 616 N N . ALA A 1 83 ? -1.515 4.074 -4.836 1.00 86.81 83 ALA A N 1
ATOM 617 C CA . ALA A 1 83 ? -0.883 3.127 -5.758 1.00 86.81 83 ALA A CA 1
ATOM 618 C C . ALA A 1 83 ? -1.888 2.113 -6.335 1.00 86.81 83 ALA A C 1
ATOM 620 O O . ALA A 1 83 ? -1.852 1.838 -7.533 1.00 86.81 83 ALA A O 1
ATOM 621 N N . LEU A 1 84 ? -2.815 1.599 -5.517 1.00 86.44 84 LEU A N 1
ATOM 622 C CA . LEU A 1 84 ? -3.830 0.639 -5.964 1.00 86.44 84 LEU A CA 1
ATOM 623 C C . LEU A 1 84 ? -4.810 1.263 -6.967 1.00 86.44 84 LEU A C 1
ATOM 625 O O . LEU A 1 84 ? -5.179 0.621 -7.948 1.00 86.44 84 LEU A O 1
ATOM 629 N N . THR A 1 85 ? -5.233 2.505 -6.726 1.00 89.06 85 THR A N 1
ATOM 630 C CA . THR A 1 85 ? -6.242 3.183 -7.558 1.00 89.06 85 THR A CA 1
ATOM 631 C C . THR A 1 85 ? -5.668 3.822 -8.821 1.00 89.06 85 THR A C 1
ATOM 633 O O . THR A 1 85 ? -6.359 3.873 -9.835 1.00 89.06 85 THR A O 1
ATOM 636 N N . SER A 1 86 ? -4.418 4.295 -8.784 1.00 83.56 86 SER A N 1
ATOM 637 C CA . SER A 1 86 ? -3.773 4.968 -9.925 1.00 83.56 86 SER A CA 1
ATOM 638 C C . SER A 1 86 ? -2.838 4.071 -10.738 1.00 83.56 86 SER A C 1
ATOM 640 O O . SER A 1 86 ? -2.448 4.441 -11.843 1.00 83.56 86 SER A O 1
ATOM 642 N N . GLY A 1 87 ? -2.430 2.921 -10.193 1.00 82.56 87 GLY A N 1
ATOM 643 C CA . GLY A 1 87 ? -1.378 2.092 -10.781 1.00 82.56 87 GLY A CA 1
ATOM 644 C C . GLY A 1 87 ? 0.016 2.730 -10.731 1.00 82.56 87 GLY A C 1
ATOM 645 O O . GLY A 1 87 ? 0.931 2.232 -11.388 1.00 82.56 87 GLY A O 1
ATOM 646 N N . MET A 1 88 ? 0.204 3.826 -9.985 1.00 81.38 88 MET A N 1
ATOM 647 C CA . MET A 1 88 ? 1.511 4.467 -9.856 1.00 81.38 88 MET A CA 1
ATOM 648 C C . MET A 1 88 ? 2.509 3.596 -9.096 1.00 81.38 88 MET A C 1
ATOM 650 O O . MET A 1 88 ? 2.178 2.863 -8.159 1.00 81.38 88 MET A O 1
ATOM 654 N N . ARG A 1 89 ? 3.778 3.725 -9.485 1.00 71.19 89 ARG A N 1
ATOM 655 C CA . ARG A 1 89 ? 4.895 3.075 -8.809 1.00 71.19 89 ARG A CA 1
ATOM 656 C C . ARG A 1 89 ? 5.067 3.686 -7.420 1.00 71.19 89 ARG A C 1
ATOM 658 O O . ARG A 1 89 ? 4.980 4.896 -7.255 1.00 71.19 89 ARG A O 1
ATOM 665 N N . SER A 1 90 ? 5.385 2.862 -6.419 1.00 66.12 90 SER A N 1
ATOM 666 C CA . SER A 1 90 ? 5.460 3.298 -5.013 1.00 66.12 90 SER A CA 1
ATOM 667 C C . SER A 1 90 ? 6.391 4.497 -4.770 1.00 66.12 90 SER A C 1
ATOM 669 O O . SER A 1 90 ? 6.129 5.295 -3.881 1.00 66.12 90 SER A O 1
ATOM 671 N N . GLN A 1 91 ? 7.443 4.652 -5.585 1.00 66.56 91 GLN A N 1
ATOM 672 C CA . GLN A 1 91 ? 8.393 5.772 -5.494 1.00 66.56 91 GLN A CA 1
ATOM 673 C C . GLN A 1 91 ? 7.792 7.114 -5.943 1.00 66.56 91 GLN A C 1
ATOM 675 O O . GLN A 1 91 ? 8.251 8.164 -5.503 1.00 66.56 91 GLN A O 1
ATOM 680 N N . ASP A 1 92 ? 6.757 7.088 -6.781 1.00 66.19 92 ASP A N 1
ATOM 681 C CA . ASP A 1 92 ? 6.124 8.298 -7.314 1.00 66.19 92 ASP A CA 1
ATOM 682 C C . ASP A 1 92 ? 5.073 8.835 -6.329 1.00 66.19 92 ASP A C 1
ATOM 684 O O . ASP A 1 92 ? 4.955 10.044 -6.117 1.00 66.19 92 ASP A O 1
ATOM 688 N N . SER A 1 93 ? 4.378 7.932 -5.627 1.00 61.41 93 SER A N 1
ATOM 689 C CA . SER A 1 93 ? 3.457 8.282 -4.537 1.00 61.41 93 SER A CA 1
ATOM 690 C C . SER A 1 93 ? 4.171 8.951 -3.357 1.00 61.41 93 SER A C 1
ATOM 692 O O . SER A 1 93 ? 3.578 9.782 -2.668 1.00 61.41 93 SER A O 1
ATOM 694 N N . ASP A 1 94 ? 5.450 8.632 -3.133 1.00 66.94 94 ASP A N 1
ATOM 695 C CA . ASP A 1 94 ? 6.242 9.247 -2.069 1.00 66.94 94 ASP A CA 1
ATOM 696 C C . ASP A 1 94 ? 6.413 10.761 -2.277 1.00 66.94 94 ASP A C 1
ATOM 698 O O . ASP A 1 94 ? 6.248 11.551 -1.338 1.00 66.94 94 ASP A O 1
ATOM 702 N N . GLY A 1 95 ? 6.692 11.180 -3.511 1.00 66.12 95 GLY A N 1
ATOM 703 C CA . GLY A 1 95 ? 6.774 12.598 -3.859 1.00 66.12 95 GLY A CA 1
ATOM 704 C C . GLY A 1 95 ? 5.430 13.309 -3.688 1.00 66.12 95 GLY A C 1
ATOM 705 O O . GLY A 1 95 ? 5.381 14.394 -3.113 1.00 66.12 95 GLY A O 1
ATOM 706 N N . ALA A 1 96 ? 4.336 12.666 -4.105 1.00 63.25 96 ALA A N 1
ATOM 707 C CA . ALA A 1 96 ? 2.988 13.236 -4.050 1.00 63.25 96 ALA A CA 1
ATOM 708 C C . ALA A 1 96 ? 2.443 13.421 -2.621 1.00 63.25 96 ALA A C 1
ATOM 710 O O . ALA A 1 96 ? 1.659 14.333 -2.369 1.00 63.25 96 ALA A O 1
ATOM 711 N N . LEU A 1 97 ? 2.855 12.565 -1.681 1.00 64.81 97 LEU A N 1
ATOM 712 C CA . LEU A 1 97 ? 2.396 12.585 -0.285 1.00 64.81 97 LEU A CA 1
ATOM 713 C C . LEU A 1 97 ? 3.348 13.329 0.656 1.00 64.81 97 LEU A C 1
ATOM 715 O O . LEU A 1 97 ? 3.228 13.236 1.881 1.00 64.81 97 LEU A O 1
ATOM 719 N N . THR A 1 98 ? 4.325 14.041 0.104 1.00 75.06 98 THR A N 1
ATOM 720 C CA . THR A 1 98 ? 5.143 14.960 0.889 1.00 75.06 98 THR A CA 1
ATOM 721 C C . THR A 1 98 ? 4.324 16.228 1.132 1.00 75.06 98 THR A C 1
ATOM 723 O O . THR A 1 98 ? 3.822 16.803 0.164 1.00 75.06 98 THR A O 1
ATOM 726 N N . PRO A 1 99 ? 4.146 16.678 2.389 1.00 66.44 99 PRO A N 1
ATOM 727 C CA . PRO A 1 99 ? 3.444 17.925 2.653 1.00 66.44 99 PRO A CA 1
ATOM 728 C C . PRO A 1 99 ? 4.153 19.052 1.903 1.00 66.44 99 PRO A C 1
ATOM 730 O O . PRO A 1 99 ? 5.342 19.300 2.117 1.00 66.44 99 PRO A O 1
ATOM 733 N N . LEU A 1 100 ? 3.430 19.711 0.995 1.00 69.19 100 LEU A N 1
ATOM 734 C CA . LEU A 1 100 ? 3.937 20.906 0.338 1.00 69.19 100 LEU A CA 1
ATOM 735 C C . LEU A 1 100 ? 4.278 21.928 1.428 1.00 69.19 100 LEU A C 1
ATOM 737 O O . LEU A 1 100 ? 3.498 22.065 2.380 1.00 69.19 100 LEU A O 1
ATOM 741 N N . PRO A 1 101 ? 5.414 22.646 1.323 1.00 64.88 101 PRO A N 1
ATOM 742 C CA . PRO A 1 101 ? 5.659 23.771 2.207 1.00 64.88 101 PRO A CA 1
ATOM 743 C C . PRO A 1 101 ? 4.446 24.685 2.089 1.00 64.88 101 PRO A C 1
ATOM 745 O O . PRO A 1 101 ? 4.063 25.069 0.980 1.00 64.88 101 PRO A O 1
ATOM 748 N N . SER A 1 102 ? 3.800 24.958 3.223 1.00 60.34 102 SER A N 1
ATOM 749 C CA . SER A 1 102 ? 2.665 25.863 3.283 1.00 60.34 102 SER A CA 1
ATOM 750 C C . SER A 1 102 ? 3.075 27.138 2.565 1.00 60.34 102 SER A C 1
ATOM 752 O O . SER A 1 102 ? 4.012 27.827 2.973 1.00 60.34 102 SER A O 1
ATOM 754 N N . SER A 1 103 ? 2.420 27.416 1.439 1.00 62.25 103 SER A N 1
ATOM 755 C CA . SER A 1 103 ? 2.552 28.702 0.778 1.00 62.25 103 SER A CA 1
ATOM 756 C C . SER A 1 103 ? 2.172 29.722 1.841 1.00 62.25 103 SER A C 1
ATOM 758 O O . SER A 1 103 ? 1.024 29.740 2.285 1.00 62.25 103 SER A O 1
ATOM 760 N N . GLN A 1 104 ? 3.143 30.490 2.341 1.00 63.38 104 GLN A N 1
ATOM 761 C CA . GLN A 1 104 ? 2.842 31.614 3.213 1.00 63.38 104 GLN A CA 1
ATOM 762 C C . GLN A 1 104 ? 1.918 32.511 2.402 1.00 63.38 104 GLN A C 1
ATOM 764 O O . GLN A 1 104 ? 2.361 33.181 1.471 1.00 63.38 104 GLN A O 1
ATOM 769 N N . HIS A 1 105 ? 0.622 32.478 2.704 1.00 55.78 105 HIS A N 1
ATOM 770 C CA . HIS A 1 105 ? -0.267 33.521 2.243 1.00 55.78 105 HIS A CA 1
ATOM 771 C C . HIS A 1 105 ? 0.294 34.804 2.860 1.00 55.78 105 HIS A C 1
ATOM 773 O O . HIS A 1 105 ? 0.394 34.865 4.092 1.00 55.78 105 HIS A O 1
ATOM 779 N N . PRO A 1 106 ? 0.728 35.801 2.066 1.00 46.28 106 PRO A N 1
ATOM 780 C CA . PRO A 1 106 ? 1.135 37.069 2.637 1.00 46.28 106 PRO A CA 1
ATOM 781 C C . PRO A 1 106 ? -0.059 37.572 3.438 1.00 46.28 106 PRO A C 1
ATOM 783 O O . PRO A 1 106 ? -1.162 37.712 2.907 1.00 46.28 106 PRO A O 1
ATOM 786 N N . GLN A 1 107 ? 0.130 37.746 4.743 1.00 56.22 107 GLN A N 1
ATOM 787 C CA . GLN A 1 107 ? -0.851 38.415 5.576 1.00 56.22 107 GLN A CA 1
ATOM 788 C C . GLN A 1 107 ? -0.996 39.813 4.979 1.00 56.22 107 GLN A C 1
ATOM 790 O O . GLN A 1 107 ? -0.104 40.648 5.123 1.00 56.22 107 GLN A O 1
ATOM 795 N N . THR A 1 108 ? -2.078 40.060 4.242 1.00 54.94 108 THR A N 1
ATOM 796 C CA . THR A 1 108 ? -2.487 41.416 3.905 1.00 54.94 108 THR A CA 1
ATOM 797 C C . THR A 1 108 ? -2.917 42.037 5.219 1.00 54.94 108 THR A C 1
ATOM 799 O O . THR A 1 108 ? -4.067 41.911 5.636 1.00 54.94 108 THR A O 1
ATOM 802 N N . THR A 1 109 ? -1.965 42.644 5.921 1.00 55.44 109 THR A N 1
ATOM 803 C CA . THR A 1 109 ? -2.242 43.584 6.996 1.00 55.44 109 THR A CA 1
ATOM 804 C C . THR A 1 109 ? -3.264 44.566 6.429 1.00 55.44 109 THR A C 1
ATOM 806 O O . THR A 1 109 ? -2.957 45.191 5.409 1.00 55.44 109 THR A O 1
ATOM 809 N N . PRO A 1 110 ? -4.477 44.706 6.993 1.00 51.91 110 PRO A N 1
ATOM 810 C CA . PRO A 1 110 ? -5.356 45.775 6.566 1.00 51.91 110 PRO A CA 1
ATOM 811 C C . PRO A 1 110 ? -4.635 47.073 6.917 1.00 51.91 110 PRO A C 1
ATOM 813 O O . PRO A 1 110 ? -4.535 47.459 8.082 1.00 51.91 110 PRO A O 1
ATOM 816 N N . SER A 1 111 ? -4.046 47.706 5.903 1.00 59.12 111 SER A N 1
ATOM 817 C CA . SER A 1 111 ? -3.563 49.070 5.997 1.00 59.12 111 SER A CA 1
ATOM 818 C C . SER A 1 111 ? -4.745 49.884 6.497 1.00 59.12 111 SER A C 1
ATOM 820 O O . SER A 1 111 ? -5.762 49.977 5.812 1.00 59.12 111 SER A O 1
ATOM 822 N N . ASN A 1 112 ? -4.634 50.401 7.722 1.00 59.56 112 ASN A N 1
ATOM 823 C CA . ASN A 1 112 ? -5.542 51.400 8.259 1.00 59.56 112 ASN A CA 1
ATOM 824 C C . ASN A 1 112 ? -5.513 52.582 7.288 1.00 59.56 112 ASN A C 1
ATOM 826 O O . ASN A 1 112 ? -4.642 53.450 7.359 1.00 59.56 112 ASN A O 1
ATOM 830 N N . LEU A 1 113 ? -6.432 52.557 6.324 1.00 54.94 113 LEU A N 1
ATOM 831 C CA . LEU A 1 113 ? -6.696 53.645 5.412 1.00 54.94 113 LEU A CA 1
ATOM 832 C C . LEU A 1 113 ? -7.348 54.722 6.275 1.00 54.94 113 LEU A C 1
ATOM 834 O O . LEU A 1 113 ? -8.553 54.704 6.523 1.00 54.94 113 LEU A O 1
ATOM 838 N N . GLY A 1 114 ? -6.509 55.593 6.833 1.00 48.78 114 GLY A N 1
ATOM 839 C CA . GLY A 1 114 ? -6.949 56.739 7.604 1.00 48.78 114 GLY A CA 1
ATOM 840 C C . GLY A 1 114 ? -7.938 57.546 6.774 1.00 48.78 114 GLY A C 1
ATOM 841 O O . GLY A 1 114 ? -7.562 58.170 5.784 1.00 48.78 114 GLY A O 1
ATOM 842 N N . LEU A 1 115 ? -9.208 57.532 7.178 1.00 48.31 115 LEU A N 1
ATOM 843 C CA . LEU A 1 115 ? -10.162 58.532 6.728 1.00 48.31 115 LEU A CA 1
ATOM 844 C C . LEU A 1 115 ? -9.683 59.895 7.250 1.00 48.31 115 LEU A C 1
ATOM 846 O O . LEU A 1 115 ? -9.530 60.051 8.466 1.00 48.31 115 LEU A O 1
ATOM 850 N N . PRO A 1 116 ? -9.482 60.913 6.397 1.00 49.28 116 PRO A N 1
ATOM 851 C CA . PRO A 1 116 ? -9.295 62.267 6.887 1.00 49.28 116 PRO A CA 1
ATOM 852 C C . PRO A 1 116 ? -10.613 62.764 7.502 1.00 49.28 116 PRO A C 1
ATOM 854 O O . PRO A 1 116 ? -11.589 63.048 6.807 1.00 49.28 116 PRO A O 1
ATOM 857 N N . SER A 1 117 ? -10.629 62.861 8.832 1.00 48.38 117 SER A N 1
ATOM 858 C CA . SER A 1 117 ? -11.688 63.505 9.610 1.00 48.38 117 SER A CA 1
ATOM 859 C C . SER A 1 117 ? -11.772 64.988 9.234 1.00 48.38 117 SER A C 1
ATOM 861 O O . SER A 1 117 ? -10.883 65.781 9.555 1.00 48.38 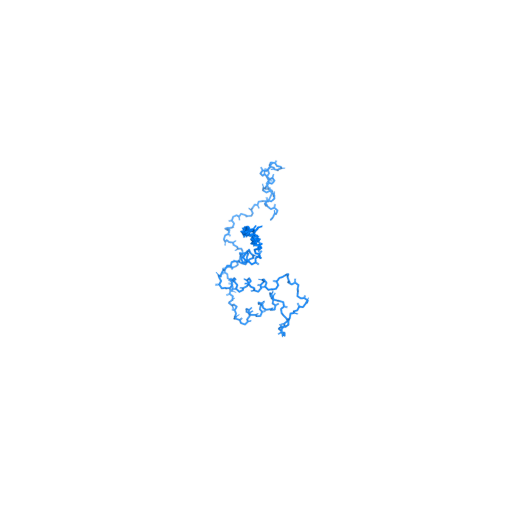117 SER A O 1
ATOM 863 N N . LYS A 1 118 ? -12.839 65.373 8.521 1.00 46.97 118 LYS A N 1
ATOM 864 C CA . LYS A 1 118 ? -13.164 66.778 8.255 1.00 46.97 118 LYS A CA 1
ATOM 865 C C . LYS A 1 118 ? -13.551 67.453 9.574 1.00 46.97 118 LYS A C 1
ATOM 867 O O . LYS A 1 118 ? -14.693 67.357 10.014 1.00 46.97 118 LYS A O 1
ATOM 872 N N . ARG A 1 119 ? -12.612 68.170 10.200 1.00 43.72 119 ARG A N 1
ATOM 873 C CA . ARG A 1 119 ? -12.936 69.151 11.245 1.00 43.72 119 ARG A CA 1
ATOM 874 C C . ARG A 1 119 ? -13.665 70.329 10.600 1.00 43.72 119 ARG A C 1
ATOM 876 O O . ARG A 1 119 ? -13.049 71.169 9.951 1.00 43.72 119 ARG A O 1
ATOM 883 N N . SER A 1 120 ? -14.982 70.357 10.777 1.00 45.25 120 SER A N 1
ATOM 884 C CA . SER A 1 120 ? -15.810 71.533 10.530 1.00 45.25 120 SER A CA 1
ATOM 885 C C . SER A 1 120 ? -15.447 72.614 11.551 1.00 45.25 120 SER A C 1
ATOM 887 O O . SER A 1 120 ? -15.550 72.410 12.760 1.00 45.25 120 SER A O 1
ATOM 889 N N . ARG A 1 121 ? -14.946 73.737 11.037 1.00 38.91 121 ARG A N 1
ATOM 890 C CA . ARG A 1 121 ? -14.661 74.981 11.748 1.00 38.91 121 ARG A CA 1
ATOM 891 C C . ARG A 1 121 ? -15.999 75.697 11.934 1.00 38.91 121 ARG A C 1
ATOM 893 O O . ARG A 1 121 ? -16.496 76.314 11.001 1.00 38.91 121 ARG A O 1
ATOM 900 N N . ALA A 1 122 ? -16.596 75.554 13.114 1.00 44.88 122 ALA A N 1
ATOM 901 C CA . ALA A 1 122 ? -17.705 76.398 13.536 1.00 44.88 122 ALA A CA 1
ATOM 902 C C . ALA A 1 122 ? -17.134 77.770 13.912 1.00 44.88 122 ALA A C 1
ATOM 904 O O . ALA A 1 122 ? -16.427 77.917 14.909 1.00 44.88 122 ALA A O 1
ATOM 905 N N . GLU A 1 123 ? -17.390 78.750 13.056 1.00 44.00 123 GLU A N 1
ATOM 906 C CA . GLU A 1 123 ? -17.124 80.156 13.318 1.00 44.00 123 GLU A CA 1
ATOM 907 C C . GLU A 1 123 ? -18.223 80.668 14.253 1.00 44.00 123 GLU A C 1
ATOM 909 O O . GLU A 1 123 ? -19.390 80.755 13.878 1.00 44.00 123 GLU A O 1
ATOM 914 N N . HIS A 1 124 ? -17.853 80.950 15.502 1.00 44.78 124 HIS A N 1
ATOM 915 C CA . HIS A 1 124 ? -18.675 81.733 16.413 1.00 44.78 124 HIS A CA 1
ATOM 916 C C . HIS A 1 124 ? -18.436 83.211 16.107 1.00 44.78 124 HIS A C 1
ATOM 918 O O . HIS A 1 124 ? -17.355 83.734 16.365 1.00 44.78 124 HIS A O 1
ATOM 924 N N . HIS A 1 125 ? -19.450 83.854 15.535 1.00 42.88 125 HIS A N 1
ATOM 925 C CA . HIS A 1 125 ? -19.542 85.299 15.386 1.00 42.88 125 HIS A CA 1
ATOM 926 C C . HIS A 1 125 ? -20.566 85.800 16.414 1.00 42.88 125 HIS A C 1
ATOM 928 O O . HIS A 1 125 ? -21.760 85.548 16.261 1.00 42.88 125 HIS A O 1
ATOM 934 N N . CYS A 1 126 ? -20.078 86.464 17.460 1.00 40.22 126 CYS A N 1
ATOM 935 C CA . CYS A 1 126 ? -20.770 87.476 18.258 1.00 40.22 126 CYS A CA 1
ATOM 936 C C . CYS A 1 126 ? -19.702 88.441 18.768 1.00 40.22 126 CYS A C 1
ATOM 938 O O . CYS A 1 126 ? -18.695 87.941 19.317 1.00 40.22 126 CYS A O 1
#

Radius of gyration: 31.88 Å; chains: 1; bounding box: 64×106×42 Å